Protein AF-A0A2A3JWC8-F1 (afdb_monomer_lite)

Sequence (57 aa):
SRAPMLGAWPGREGHFIANGGFKIGFGMGPKVAQVMADLLLDGRDAIPEGFRVEDSL

InterPro domains:
  IPR036188 FAD/NAD(P)-binding domain superfamily [G3DSA:3.50.50.60] (3-47)

Organism: NCBI:txid1779329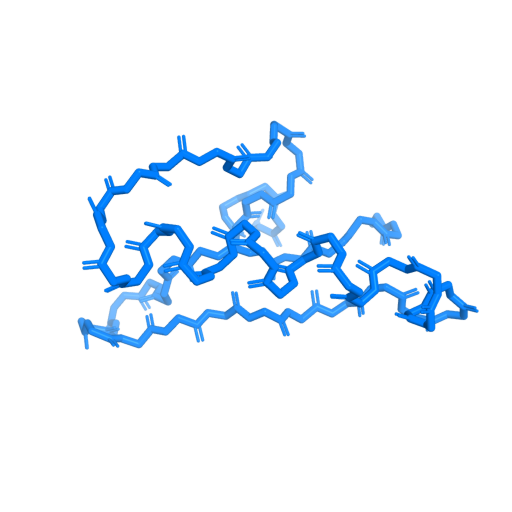

Structure (mmCIF, N/CA/C/O backbone):
data_AF-A0A2A3JWC8-F1
#
_entry.id   AF-A0A2A3JWC8-F1
#
loop_
_atom_site.group_PDB
_atom_site.id
_atom_site.type_symbol
_atom_site.label_atom_id
_atom_site.label_alt_id
_atom_site.label_comp_id
_atom_site.label_asym_id
_atom_site.label_entity_id
_atom_site.label_seq_id
_atom_site.pdbx_PDB_ins_code
_atom_site.Cartn_x
_atom_site.Cartn_y
_atom_site.Cartn_z
_atom_site.occupancy
_atom_site.B_iso_or_equiv
_atom_site.auth_seq_id
_atom_site.auth_comp_id
_atom_site.auth_asym_id
_atom_site.auth_atom_id
_atom_site.pdbx_PDB_model_num
ATOM 1 N N . SER A 1 1 ? 14.908 5.772 3.427 1.00 64.12 1 SE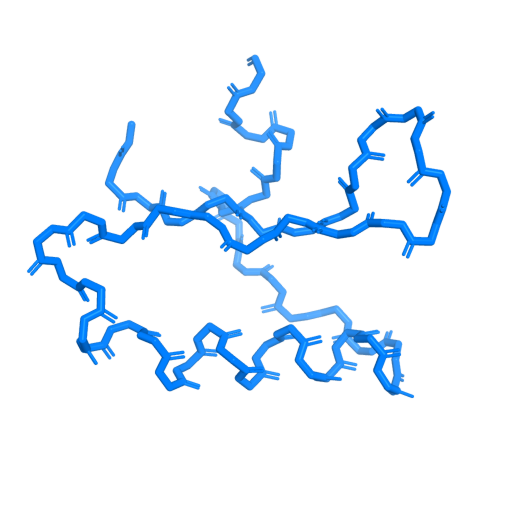R A N 1
ATOM 2 C CA . SER A 1 1 ? 14.770 4.417 2.847 1.00 64.12 1 SER A CA 1
ATOM 3 C C . SER A 1 1 ? 14.335 4.513 1.380 1.00 64.12 1 SER A C 1
ATOM 5 O O . SER A 1 1 ? 13.886 5.577 0.976 1.00 64.12 1 SER A O 1
ATOM 7 N N . ARG A 1 2 ? 14.497 3.458 0.563 1.00 73.50 2 ARG A N 1
ATOM 8 C CA . ARG A 1 2 ? 13.852 3.334 -0.772 1.00 73.50 2 ARG A CA 1
ATOM 9 C C . ARG A 1 2 ? 12.552 2.518 -0.713 1.00 73.50 2 ARG A C 1
ATOM 11 O O . ARG A 1 2 ? 11.876 2.399 -1.734 1.00 73.50 2 ARG A O 1
ATOM 18 N N . ALA A 1 3 ? 12.243 1.944 0.451 1.00 86.25 3 ALA A N 1
ATOM 19 C CA . ALA A 1 3 ? 11.007 1.218 0.686 1.00 86.25 3 ALA A CA 1
ATOM 20 C C . ALA A 1 3 ? 9.799 2.163 0.544 1.00 86.25 3 ALA A C 1
ATOM 22 O O . ALA A 1 3 ? 9.876 3.317 0.975 1.00 86.25 3 ALA A O 1
ATOM 23 N N . PRO A 1 4 ? 8.714 1.712 -0.101 1.00 92.00 4 PRO A N 1
ATOM 24 C CA . PRO A 1 4 ? 7.412 2.352 -0.014 1.00 92.00 4 PRO A CA 1
ATOM 25 C C . PRO A 1 4 ? 6.931 2.522 1.433 1.00 92.00 4 PRO A C 1
ATOM 27 O O . PRO A 1 4 ? 7.208 1.676 2.273 1.00 92.00 4 PRO A O 1
ATOM 30 N N . MET A 1 5 ? 6.170 3.587 1.671 1.00 94.81 5 MET A N 1
ATOM 31 C CA . MET A 1 5 ? 5.381 3.826 2.878 1.00 94.81 5 MET A CA 1
ATOM 32 C C . MET A 1 5 ? 3.934 3.436 2.589 1.00 94.81 5 MET A C 1
ATOM 34 O O . MET A 1 5 ? 3.289 4.041 1.723 1.00 94.81 5 MET A O 1
ATOM 38 N N . LEU A 1 6 ? 3.452 2.422 3.294 1.00 96.31 6 LEU A N 1
ATOM 39 C CA . LEU A 1 6 ? 2.153 1.790 3.124 1.00 96.31 6 LEU A CA 1
ATOM 40 C C . LEU A 1 6 ? 1.406 1.786 4.459 1.00 96.31 6 L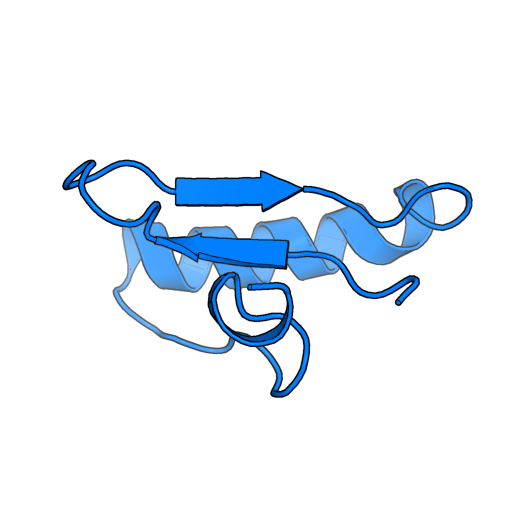EU A C 1
ATOM 42 O O . LEU A 1 6 ? 2.003 1.513 5.498 1.00 96.31 6 LEU A O 1
ATOM 46 N N . GLY A 1 7 ? 0.100 2.036 4.434 1.00 96.50 7 GLY A N 1
ATOM 47 C CA . GLY A 1 7 ? -0.756 1.872 5.613 1.00 96.50 7 GLY A CA 1
ATOM 48 C C . GLY A 1 7 ? -1.658 3.065 5.895 1.00 96.50 7 GLY A C 1
ATOM 49 O O . GLY A 1 7 ? -1.848 3.933 5.042 1.00 96.50 7 GLY A O 1
ATOM 50 N N . ALA A 1 8 ? -2.271 3.073 7.077 1.00 96.38 8 ALA A N 1
ATOM 51 C CA . ALA A 1 8 ? -3.197 4.123 7.487 1.00 96.38 8 ALA A CA 1
ATOM 52 C C . ALA A 1 8 ? -2.482 5.472 7.641 1.00 96.38 8 ALA A C 1
ATOM 54 O O . ALA A 1 8 ? -1.339 5.541 8.085 1.00 96.38 8 ALA A O 1
ATOM 55 N N . TRP A 1 9 ? -3.169 6.561 7.301 1.00 95.50 9 TRP A N 1
ATOM 56 C CA . TRP A 1 9 ? -2.673 7.909 7.547 1.00 95.50 9 TRP A CA 1
ATOM 57 C C . TRP A 1 9 ? -2.943 8.297 9.015 1.00 95.50 9 TRP A C 1
ATOM 59 O O . TRP A 1 9 ? -4.109 8.415 9.409 1.00 95.50 9 TRP A O 1
ATOM 69 N N . PRO A 1 10 ? -1.903 8.580 9.830 1.00 93.62 10 PRO A N 1
ATOM 70 C CA . PRO A 1 10 ? -2.077 9.020 11.214 1.00 93.62 10 PRO A CA 1
ATOM 71 C C . PRO A 1 10 ? -2.969 10.264 11.349 1.00 93.62 10 PRO A C 1
ATOM 73 O O . PRO A 1 10 ? -2.715 11.305 10.745 1.00 93.62 10 PRO A O 1
ATOM 76 N N . GLY A 1 11 ? -4.022 10.167 12.161 1.00 94.44 11 GLY A N 1
ATOM 77 C CA . GLY A 1 11 ? -4.958 11.272 12.396 1.00 94.44 11 GLY A CA 1
ATOM 78 C C . GLY A 1 11 ? -5.972 11.513 11.272 1.00 94.44 11 GLY A C 1
ATOM 79 O O . GLY A 1 11 ? -6.707 12.498 11.327 1.00 94.44 11 GLY A O 1
ATOM 80 N N . ARG A 1 12 ? -6.044 10.631 10.266 1.00 96.25 12 ARG A N 1
ATOM 81 C CA . ARG A 1 12 ? -7.019 10.729 9.176 1.00 96.25 12 ARG A CA 1
ATOM 82 C C . ARG A 1 12 ? -7.678 9.374 8.918 1.00 96.25 12 ARG A C 1
ATOM 84 O O . ARG A 1 12 ? -7.265 8.614 8.047 1.00 96.25 12 ARG A O 1
ATOM 91 N N . GLU A 1 13 ? -8.715 9.080 9.700 1.00 95.19 13 GLU A N 1
ATOM 92 C CA . GLU A 1 13 ? -9.447 7.811 9.633 1.00 95.19 13 GLU A CA 1
ATOM 93 C C . GLU A 1 13 ? -9.949 7.509 8.210 1.00 95.19 13 GLU A C 1
ATOM 95 O O . GLU A 1 13 ? -10.332 8.406 7.449 1.00 95.19 13 GLU A O 1
ATOM 100 N N . GLY A 1 14 ? -9.868 6.235 7.822 1.00 94.69 14 GLY A N 1
ATOM 101 C CA . GLY A 1 14 ? -10.251 5.753 6.494 1.00 94.69 14 GLY A CA 1
ATOM 102 C C . GLY A 1 14 ? -9.333 6.189 5.346 1.00 94.69 14 GLY A C 1
ATOM 103 O O . GLY A 1 14 ? -9.568 5.790 4.209 1.00 94.69 14 GLY A O 1
ATOM 104 N N . HIS A 1 15 ? -8.291 6.987 5.604 1.00 96.94 15 HIS A N 1
ATOM 105 C CA . HIS A 1 15 ? -7.322 7.389 4.588 1.00 96.94 15 HIS A CA 1
ATOM 106 C C . HIS A 1 15 ? -6.050 6.564 4.703 1.00 96.94 15 HIS A C 1
ATOM 108 O O . HIS A 1 15 ? -5.557 6.292 5.795 1.00 96.94 15 HIS A O 1
ATOM 114 N N . PHE A 1 16 ? -5.499 6.205 3.550 1.00 97.00 16 PHE A N 1
ATOM 115 C CA . PHE A 1 16 ? -4.334 5.342 3.453 1.00 97.00 16 PHE A CA 1
ATOM 116 C C . PHE A 1 16 ? -3.276 5.968 2.555 1.00 97.00 16 PHE A C 1
ATOM 118 O O . PHE A 1 16 ? -3.579 6.727 1.631 1.00 97.00 16 PHE A O 1
ATOM 125 N N . ILE A 1 17 ? -2.026 5.637 2.844 1.00 96.50 17 ILE A N 1
ATOM 126 C CA . ILE A 1 17 ? -0.851 6.046 2.094 1.00 96.50 17 ILE A CA 1
ATOM 127 C C . ILE A 1 17 ? -0.344 4.824 1.334 1.00 96.50 17 ILE A C 1
ATOM 129 O O . ILE A 1 17 ? -0.196 3.742 1.894 1.00 96.50 17 ILE A O 1
ATOM 133 N N . ALA A 1 18 ? -0.080 5.016 0.046 1.00 95.81 18 ALA A N 1
ATOM 134 C CA . ALA A 1 18 ? 0.699 4.110 -0.782 1.00 95.81 18 ALA A CA 1
ATOM 135 C C . ALA A 1 18 ? 1.689 4.970 -1.570 1.00 95.81 18 ALA A C 1
ATOM 137 O O . ALA A 1 18 ? 1.394 5.441 -2.668 1.00 95.81 18 ALA A O 1
ATOM 138 N N . ASN A 1 19 ? 2.827 5.274 -0.951 1.00 93.12 19 ASN A N 1
ATOM 139 C CA . ASN A 1 19 ? 3.785 6.251 -1.463 1.00 93.12 19 ASN A CA 1
ATOM 140 C C . ASN A 1 19 ? 5.197 5.661 -1.516 1.00 93.12 19 ASN A C 1
ATOM 142 O O . ASN A 1 19 ? 5.537 4.775 -0.745 1.00 93.12 19 ASN A O 1
ATOM 146 N N . GLY A 1 20 ? 6.050 6.178 -2.395 1.00 88.38 20 GLY A N 1
ATOM 147 C CA . GLY A 1 20 ? 7.442 5.755 -2.523 1.00 88.38 20 GLY A CA 1
ATOM 148 C C . GLY A 1 20 ? 7.690 4.825 -3.710 1.00 88.38 20 GLY A C 1
ATOM 149 O O . GLY A 1 20 ? 7.009 4.883 -4.728 1.00 88.38 20 GLY A O 1
ATOM 150 N N . GLY A 1 21 ? 8.758 4.032 -3.638 1.00 83.00 21 GLY A N 1
ATOM 151 C CA . GLY A 1 21 ? 9.244 3.228 -4.764 1.00 83.00 21 GLY A CA 1
ATOM 152 C C . GLY A 1 21 ? 10.172 3.981 -5.727 1.00 83.00 21 GLY A C 1
ATOM 153 O O . GLY A 1 21 ? 10.984 3.341 -6.380 1.00 83.00 21 GLY A O 1
ATOM 154 N N . PHE A 1 22 ? 10.158 5.318 -5.780 1.00 82.56 22 PHE A N 1
ATOM 155 C CA . PHE A 1 22 ? 11.086 6.137 -6.585 1.00 82.56 22 PHE A CA 1
ATOM 156 C C . PHE A 1 22 ? 11.362 5.528 -7.984 1.00 82.56 22 PHE A C 1
ATOM 158 O O . PHE A 1 22 ? 10.437 5.261 -8.746 1.00 82.56 22 PHE A O 1
ATOM 165 N N . LYS A 1 23 ? 12.629 5.238 -8.308 1.00 88.12 23 LYS A N 1
ATOM 166 C CA . LYS A 1 23 ? 13.081 4.644 -9.580 1.00 88.12 23 LYS A CA 1
ATOM 167 C C . LYS A 1 23 ? 12.657 3.183 -9.797 1.00 88.12 23 LYS A C 1
ATOM 169 O O . LYS A 1 23 ? 12.822 2.681 -10.901 1.00 88.12 23 LYS A O 1
ATOM 174 N N . ILE A 1 24 ? 12.140 2.501 -8.773 1.00 88.69 24 ILE A N 1
ATOM 175 C CA . ILE A 1 24 ? 11.679 1.103 -8.836 1.00 88.69 24 ILE A CA 1
ATOM 176 C C . ILE A 1 24 ? 10.148 0.971 -8.790 1.00 88.69 24 ILE A C 1
ATOM 178 O O . ILE A 1 24 ? 9.631 -0.142 -8.716 1.00 88.69 24 ILE A O 1
ATOM 182 N N . GLY A 1 25 ? 9.411 2.087 -8.864 1.00 90.19 25 GLY A N 1
ATOM 183 C CA . GLY A 1 25 ? 7.949 2.106 -8.743 1.00 90.19 25 GLY A CA 1
ATOM 184 C C . GLY A 1 25 ? 7.220 1.217 -9.756 1.00 90.19 25 GLY A C 1
ATOM 185 O O . GLY A 1 25 ? 6.252 0.565 -9.388 1.00 90.19 25 GLY A O 1
ATOM 186 N N . PHE A 1 26 ? 7.718 1.100 -10.993 1.00 91.88 26 PHE A N 1
ATOM 187 C CA . PHE A 1 26 ? 7.115 0.212 -11.999 1.00 91.88 26 PHE A CA 1
ATOM 188 C C . PHE A 1 26 ? 7.191 -1.271 -11.621 1.00 91.88 26 PHE A C 1
ATOM 190 O O . PHE A 1 26 ? 6.220 -1.997 -11.810 1.00 91.88 26 PHE A O 1
ATOM 197 N N . GLY A 1 27 ? 8.320 -1.721 -11.066 1.00 92.44 27 GLY A N 1
ATOM 198 C CA . GLY A 1 27 ? 8.474 -3.110 -10.625 1.00 92.44 27 GLY A CA 1
ATOM 199 C C . GLY A 1 27 ? 7.727 -3.400 -9.322 1.00 92.44 27 GLY A C 1
ATOM 200 O O . GLY A 1 27 ? 7.166 -4.478 -9.154 1.00 92.44 27 GLY A O 1
ATOM 201 N N . MET A 1 28 ? 7.687 -2.428 -8.408 1.00 92.38 28 MET A N 1
ATOM 202 C CA . MET A 1 28 ? 7.048 -2.583 -7.095 1.00 92.38 28 MET A CA 1
ATOM 203 C C . MET A 1 28 ? 5.529 -2.386 -7.128 1.00 92.38 28 MET A C 1
ATOM 205 O O . MET A 1 28 ? 4.821 -2.975 -6.312 1.00 92.38 28 MET A O 1
ATOM 209 N N . GLY A 1 29 ? 5.030 -1.575 -8.062 1.00 93.75 29 GLY A N 1
ATOM 210 C CA . GLY A 1 29 ? 3.635 -1.147 -8.151 1.00 93.75 29 GLY A CA 1
ATOM 211 C C . GLY A 1 29 ? 2.621 -2.290 -8.081 1.00 93.75 29 GLY A C 1
ATOM 212 O O . GLY A 1 29 ? 1.740 -2.221 -7.228 1.00 93.75 29 GLY A O 1
ATOM 213 N N . PRO A 1 30 ? 2.751 -3.369 -8.882 1.00 95.94 30 PRO A N 1
ATOM 214 C CA . PRO A 1 30 ? 1.807 -4.485 -8.836 1.00 95.94 30 PRO A CA 1
ATOM 215 C C . PRO A 1 30 ? 1.703 -5.140 -7.454 1.00 95.94 30 PRO A C 1
ATOM 217 O O . PRO A 1 30 ? 0.601 -5.410 -6.981 1.00 95.94 30 PRO A O 1
ATOM 220 N N . LYS A 1 31 ? 2.836 -5.359 -6.769 1.00 95.06 31 LYS A N 1
ATOM 221 C CA . LYS A 1 31 ? 2.816 -6.000 -5.449 1.00 95.06 31 LYS A CA 1
ATOM 222 C C . LYS A 1 31 ? 2.295 -5.061 -4.365 1.00 95.06 31 LYS A C 1
ATOM 224 O O . LYS A 1 31 ? 1.540 -5.503 -3.505 1.00 95.06 31 LYS A O 1
ATOM 229 N N . VAL A 1 32 ? 2.653 -3.778 -4.431 1.00 96.00 32 VAL A N 1
ATOM 230 C CA . VAL A 1 32 ? 2.103 -2.742 -3.543 1.00 96.00 32 VAL A CA 1
ATOM 231 C C . VAL A 1 32 ? 0.587 -2.641 -3.711 1.00 96.00 32 VAL A C 1
ATOM 233 O O . VAL A 1 32 ? -0.129 -2.630 -2.716 1.00 96.00 32 VAL A O 1
ATOM 236 N N . ALA A 1 33 ? 0.091 -2.626 -4.951 1.00 96.88 33 ALA A N 1
ATOM 237 C CA . ALA A 1 33 ? -1.338 -2.566 -5.234 1.00 96.88 33 ALA A CA 1
ATOM 238 C C . ALA A 1 33 ? -2.084 -3.768 -4.644 1.00 96.88 33 ALA A C 1
ATOM 240 O O . ALA A 1 33 ? -3.121 -3.578 -4.019 1.00 96.88 33 ALA A O 1
ATOM 241 N N . GLN A 1 34 ? -1.533 -4.980 -4.779 1.00 97.75 34 GLN A N 1
ATOM 242 C CA . GLN A 1 34 ? -2.115 -6.176 -4.170 1.00 97.75 34 GLN A CA 1
ATOM 243 C C . GLN A 1 34 ? -2.185 -6.061 -2.640 1.00 97.75 34 GLN A C 1
ATOM 245 O O . GLN A 1 34 ? -3.251 -6.246 -2.070 1.00 97.75 34 GLN A O 1
ATOM 250 N N . VAL A 1 35 ? -1.072 -5.711 -1.983 1.00 97.44 35 VAL A N 1
ATOM 251 C CA . VAL A 1 35 ? -1.014 -5.581 -0.514 1.00 97.44 35 VAL A CA 1
ATOM 252 C C . VAL A 1 35 ? -2.009 -4.534 -0.008 1.00 97.44 35 VAL A C 1
ATOM 254 O O . VAL A 1 35 ? -2.702 -4.767 0.979 1.00 97.44 35 VAL A O 1
ATOM 257 N N . MET A 1 36 ? -2.113 -3.393 -0.694 1.00 98.00 36 MET A N 1
ATOM 258 C CA . MET A 1 36 ? -3.076 -2.359 -0.320 1.00 98.00 36 MET A CA 1
ATOM 259 C C . MET A 1 36 ? -4.518 -2.796 -0.590 1.00 98.00 36 MET A C 1
ATOM 261 O O . MET A 1 36 ? -5.383 -2.509 0.225 1.00 98.00 36 MET A O 1
ATOM 265 N N . ALA A 1 37 ? -4.803 -3.503 -1.686 1.00 97.94 37 ALA A N 1
ATOM 266 C CA . ALA A 1 37 ? -6.147 -4.009 -1.965 1.00 97.94 37 ALA A CA 1
ATOM 267 C C . ALA A 1 37 ? -6.606 -5.031 -0.910 1.00 97.94 37 ALA A C 1
ATOM 269 O O . ALA A 1 37 ? -7.715 -4.900 -0.395 1.00 97.94 37 ALA A O 1
ATOM 270 N N . ASP A 1 38 ? -5.741 -5.980 -0.541 1.00 98.25 38 ASP A N 1
ATOM 271 C CA . ASP A 1 38 ? -6.013 -6.980 0.500 1.00 98.25 38 ASP A CA 1
ATOM 272 C C . ASP A 1 38 ? -6.321 -6.308 1.854 1.00 98.25 38 ASP A C 1
ATOM 274 O O . ASP A 1 38 ? -7.263 -6.694 2.550 1.00 98.25 38 ASP A O 1
ATOM 278 N N . LEU A 1 39 ? -5.576 -5.254 2.210 1.00 97.25 39 LEU A N 1
ATOM 279 C CA . LEU A 1 39 ? -5.822 -4.485 3.430 1.00 97.25 39 LEU A CA 1
ATOM 280 C C . LEU A 1 39 ? -7.144 -3.707 3.367 1.00 97.25 39 LEU A C 1
ATOM 282 O O . LEU A 1 39 ? -7.920 -3.732 4.318 1.00 97.25 39 LEU A O 1
ATOM 286 N N . LEU A 1 40 ? -7.394 -2.997 2.265 1.00 96.88 40 LEU A N 1
ATOM 287 C CA . LEU A 1 40 ? -8.515 -2.062 2.147 1.00 96.88 40 LEU A CA 1
ATOM 288 C C . LEU A 1 40 ? -9.867 -2.752 1.965 1.00 96.88 40 LEU A C 1
ATOM 290 O O . LEU A 1 40 ? -10.875 -2.246 2.452 1.00 96.88 40 LEU A O 1
ATOM 294 N N . LEU A 1 41 ? -9.896 -3.860 1.226 1.00 97.00 41 LEU A N 1
ATOM 295 C CA . LEU A 1 41 ? -11.135 -4.545 0.860 1.00 97.00 41 LEU A CA 1
ATOM 296 C C . LEU A 1 41 ? -11.436 -5.714 1.797 1.00 97.00 41 LEU A C 1
ATOM 298 O O . LEU A 1 41 ? -12.591 -5.915 2.166 1.00 97.00 41 LEU A O 1
ATOM 302 N N . ASP A 1 42 ? -10.397 -6.441 2.211 1.00 97.25 42 ASP A N 1
ATOM 303 C CA . ASP A 1 42 ? -10.544 -7.687 2.966 1.00 97.25 42 ASP A CA 1
ATOM 304 C C . ASP A 1 42 ? -10.026 -7.588 4.409 1.00 97.25 42 ASP A C 1
ATOM 306 O O . ASP A 1 42 ? -10.113 -8.561 5.163 1.00 97.25 42 ASP A O 1
ATOM 310 N N . GLY A 1 43 ? -9.457 -6.444 4.810 1.00 96.50 43 GLY A N 1
ATOM 311 C CA . GLY A 1 43 ? -8.866 -6.259 6.138 1.00 96.50 43 GLY A CA 1
ATOM 312 C C . GLY A 1 43 ? -7.633 -7.132 6.396 1.00 96.50 43 GLY A C 1
ATOM 313 O O . GLY A 1 43 ? -7.230 -7.299 7.547 1.00 96.50 43 GLY A O 1
ATOM 314 N N . ARG A 1 44 ? -7.034 -7.724 5.353 1.00 97.94 44 ARG A N 1
ATOM 315 C CA . ARG A 1 44 ? -5.858 -8.592 5.486 1.00 97.94 44 ARG A CA 1
ATOM 316 C C . ARG A 1 44 ? -4.586 -7.758 5.421 1.00 9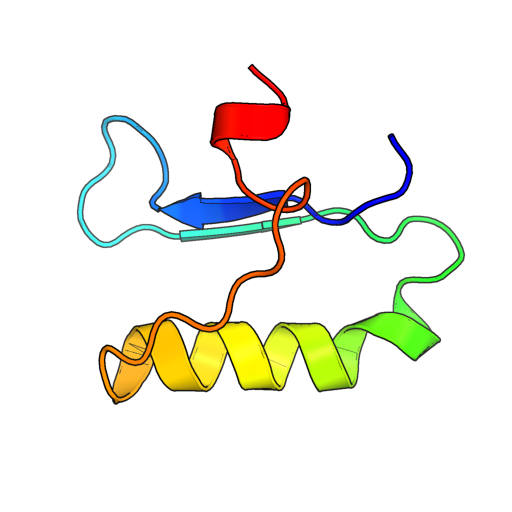7.94 44 ARG A C 1
ATOM 318 O O . ARG A 1 44 ? -4.114 -7.409 4.342 1.00 97.94 44 ARG A O 1
ATOM 325 N N . ASP A 1 45 ? -4.012 -7.466 6.584 1.00 96.69 45 ASP A N 1
ATOM 326 C CA . ASP A 1 45 ? -2.731 -6.766 6.665 1.00 96.69 45 ASP A CA 1
ATOM 327 C C . ASP A 1 45 ? -1.567 -7.704 6.303 1.00 96.69 45 ASP A C 1
ATOM 329 O O . ASP A 1 45 ? -1.222 -8.625 7.044 1.00 96.69 45 ASP A O 1
ATOM 333 N N . ALA A 1 46 ? -0.969 -7.447 5.141 1.00 97.12 46 ALA A N 1
ATOM 334 C CA . ALA A 1 46 ? 0.240 -8.105 4.654 1.00 97.12 46 ALA A CA 1
ATOM 335 C C . ALA A 1 46 ? 1.366 -7.095 4.357 1.00 97.12 46 ALA A C 1
ATOM 337 O O . ALA A 1 46 ? 2.252 -7.379 3.544 1.00 97.12 46 ALA A O 1
ATOM 338 N N . ILE A 1 47 ? 1.324 -5.901 4.966 1.00 96.38 47 ILE A N 1
ATOM 339 C CA . ILE A 1 47 ? 2.364 -4.884 4.786 1.00 96.38 47 ILE A CA 1
ATOM 340 C C . ILE A 1 47 ? 3.677 -5.401 5.398 1.00 96.38 47 ILE A C 1
ATOM 342 O O . ILE A 1 47 ? 3.697 -5.737 6.587 1.00 96.38 47 ILE A O 1
ATOM 346 N N . PRO A 1 48 ? 4.777 -5.464 4.618 1.00 94.25 48 PRO A N 1
ATOM 347 C CA . PRO A 1 48 ? 6.074 -5.874 5.141 1.00 94.25 48 PRO A CA 1
ATOM 348 C C . PRO A 1 48 ? 6.573 -4.951 6.257 1.00 94.25 48 PRO A C 1
ATOM 350 O O . PRO A 1 48 ? 6.341 -3.743 6.237 1.00 94.25 48 PRO A O 1
ATOM 353 N N . GLU A 1 49 ? 7.327 -5.512 7.196 1.00 91.88 49 GLU A N 1
ATOM 354 C CA . GLU A 1 49 ? 8.077 -4.723 8.176 1.00 91.88 49 GLU A CA 1
ATOM 355 C C . GLU A 1 49 ? 9.048 -3.757 7.466 1.00 91.88 49 GLU A C 1
ATOM 357 O O . GLU A 1 49 ? 9.667 -4.110 6.456 1.00 91.88 49 GLU A O 1
ATOM 362 N N . GLY A 1 50 ? 9.158 -2.519 7.957 1.00 91.38 50 GLY A N 1
ATOM 363 C CA . GLY A 1 50 ? 9.979 -1.467 7.350 1.00 91.38 50 GLY A CA 1
ATOM 364 C C . GLY A 1 50 ? 9.305 -0.722 6.190 1.00 91.38 50 GLY A C 1
ATOM 365 O O . GLY A 1 50 ? 9.938 0.140 5.573 1.00 91.38 50 GLY A O 1
ATOM 366 N N . PHE A 1 51 ? 8.062 -1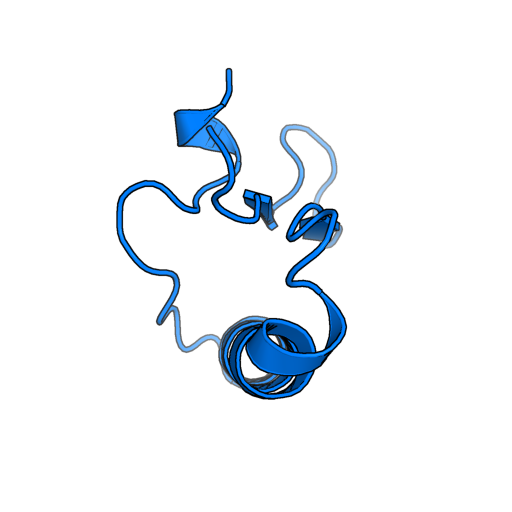.080 5.847 1.00 94.31 51 PHE A N 1
ATOM 367 C CA . PHE A 1 51 ? 7.253 -0.414 4.822 1.00 94.31 51 PHE A CA 1
ATOM 368 C C . PHE A 1 51 ? 6.084 0.351 5.441 1.00 94.31 51 PHE A C 1
ATOM 370 O O . PHE A 1 51 ? 5.300 0.948 4.702 1.00 94.31 51 PHE A O 1
ATOM 377 N N . ARG A 1 52 ? 5.921 0.331 6.767 1.00 94.88 52 ARG A N 1
ATOM 378 C CA . ARG A 1 52 ? 4.800 1.021 7.393 1.00 94.88 52 ARG A CA 1
ATOM 379 C C . ARG A 1 52 ? 5.028 2.524 7.397 1.00 94.88 52 ARG A C 1
ATOM 381 O O . ARG A 1 52 ? 6.164 2.998 7.348 1.00 94.88 52 ARG A O 1
ATOM 388 N N . VAL A 1 53 ? 3.938 3.289 7.447 1.00 94.12 53 VAL A N 1
ATOM 389 C CA . VAL A 1 53 ? 4.019 4.753 7.575 1.00 94.12 53 VAL A CA 1
ATOM 390 C C . VAL A 1 53 ? 4.812 5.119 8.832 1.00 94.12 53 VAL A C 1
ATOM 392 O O . VAL A 1 53 ? 5.658 6.007 8.785 1.00 94.12 53 VAL A O 1
ATOM 395 N N . GLU A 1 54 ? 4.592 4.381 9.919 1.00 91.69 54 GLU A N 1
ATOM 396 C CA . GLU A 1 54 ? 5.267 4.562 11.210 1.00 91.69 54 GLU A CA 1
ATOM 397 C C . GLU A 1 54 ? 6.787 4.348 11.144 1.00 91.69 54 GLU A C 1
ATOM 399 O O . GLU A 1 54 ? 7.519 5.015 11.868 1.00 91.69 54 GLU A O 1
ATOM 404 N N . ASP A 1 55 ? 7.274 3.493 10.237 1.00 89.44 55 ASP A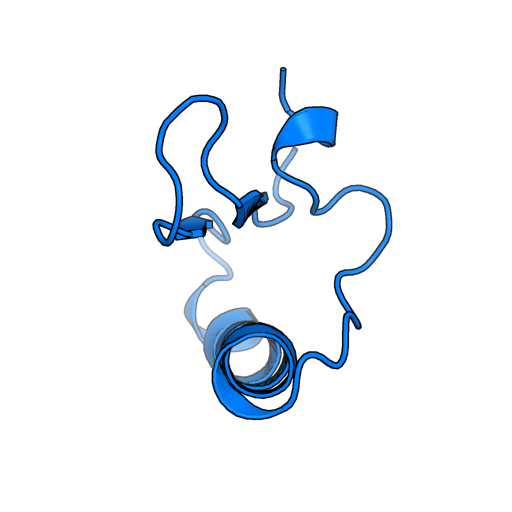 N 1
ATOM 405 C CA . ASP A 1 55 ? 8.711 3.231 10.048 1.00 89.44 55 ASP A CA 1
ATOM 406 C C . ASP A 1 55 ? 9.453 4.418 9.395 1.00 89.44 55 ASP A C 1
ATOM 408 O O . ASP A 1 55 ? 10.671 4.381 9.202 1.00 89.44 55 ASP A O 1
ATOM 412 N N . SER A 1 56 ? 8.713 5.455 8.989 1.00 82.25 56 SER A N 1
ATOM 413 C CA . SER A 1 56 ? 9.226 6.664 8.334 1.00 82.25 56 SER A CA 1
ATOM 414 C C . SER A 1 56 ? 8.971 7.955 9.122 1.00 82.25 56 SER A C 1
ATOM 416 O O . SER A 1 56 ? 9.218 9.037 8.579 1.00 82.25 56 SER A O 1
ATOM 418 N N . LEU A 1 57 ? 8.468 7.849 10.358 1.00 81.25 57 LEU A N 1
ATOM 419 C CA . LEU A 1 57 ? 8.253 8.972 11.277 1.00 81.25 57 LEU A CA 1
ATOM 420 C C . LEU A 1 57 ? 9.488 9.280 12.133 1.00 81.25 57 LEU A C 1
ATOM 422 O O . LEU A 1 57 ? 10.296 8.360 12.391 1.00 81.25 57 LEU A O 1
#

pLDDT: mean 92.84, std 6.27, range [64.12, 98.25]

Secondary structure (DSSP, 8-state):
--S-EEEEPTT-TT-EEEE--GGGHHHHHHHHHHHHHHHHHH----PPTT-BSGGG-

Radius of gyration: 10.83 Å; chains: 1; bounding box: 26×20×24 Å

Foldseek 3Di:
DQAAAWDDDPPDPPDIDGDGNVVNCVVCVVVSVVQNCCCNPVVDHPQDPCNHNVVVD